Protein AF-A0A3M4ALF0-F1 (afdb_monomer_lite)

Sequence (141 aa):
MEASRPFVPIMDLRKTIPPSPLTQLIRAKLKTVLSISNQALLRENSEGVAMTMPNERTRAVIQTGKFLLELSRDSSLPERIRRDAKFLLRHYPDQFQVLLAGRIEEGSDPLLSPMGPVFSSSIENSHYSPISDAADAQSPK

Radius of gyration: 32.81 Å; chains: 1; bounding box: 67×59×110 Å

pLDDT: mean 75.48, std 19.75, range [41.0, 98.31]

Foldseek 3Di:
DDDDDDDDDDPDPPPPDPDDPVRVVVVVVVVVVVVVVVVVVVVCVVVPDPDQDQLNLLLVLQVVLVVLVVQLPDPVDDPVSNVVSVVCNVPRDHSVRLLVQQVVQQPDDCVVVVPGGNHHNDNDDPPDDPDPPPPDDDDDD

Secondary structure (DSSP, 8-state):
---PPPPPP-------PPPPHHHHHHHHHHHHHHHHHHHHHHHHTTSS-----HHHHHHHHHHHHHHHHHHHH-TTS-HHHHHHHHHHTTTSPPHHHHHHHHHHHHTS-TTT-TT--SS-S-SS-----------------

InterPro domains:
  IPR049723 BPSL0761 protein-like [NF041728] (51-105)

Organism: NCBI:txid192088

Structure (mmCIF, N/CA/C/O backbone):
data_AF-A0A3M4ALF0-F1
#
_entry.id   AF-A0A3M4ALF0-F1
#
loop_
_atom_site.group_PDB
_atom_site.id
_atom_site.type_symbol
_atom_site.label_atom_id
_atom_site.label_alt_id
_atom_site.label_comp_id
_atom_site.label_asym_id
_atom_site.label_entity_id
_atom_site.label_seq_id
_atom_site.pdbx_PDB_ins_code
_atom_site.Cartn_x
_atom_site.Cartn_y
_atom_site.Cartn_z
_atom_site.occupancy
_atom_site.B_iso_or_equiv
_atom_site.auth_seq_id
_atom_site.auth_comp_id
_atom_site.auth_asym_id
_atom_site.auth_atom_id
_atom_site.pdbx_PDB_model_num
ATOM 1 N N . MET A 1 1 ? 50.266 3.302 -91.458 1.00 42.31 1 MET A N 1
ATOM 2 C CA . MET A 1 1 ? 49.571 4.281 -90.595 1.00 42.31 1 MET A CA 1
ATOM 3 C C . MET A 1 1 ? 48.213 3.696 -90.266 1.00 42.31 1 MET A C 1
ATOM 5 O O . MET A 1 1 ? 47.286 3.810 -91.054 1.00 42.31 1 MET A O 1
ATOM 9 N N . GLU A 1 2 ? 48.153 2.955 -89.166 1.00 45.34 2 GLU A N 1
ATOM 10 C CA . GLU A 1 2 ? 46.985 2.193 -88.730 1.00 45.34 2 GLU A CA 1
ATOM 11 C C . GLU A 1 2 ? 46.333 2.975 -87.589 1.00 45.34 2 GLU A C 1
ATOM 13 O O . GLU A 1 2 ? 46.939 3.190 -86.539 1.00 45.34 2 GLU A O 1
ATOM 18 N N . ALA A 1 3 ? 45.153 3.535 -87.852 1.00 47.97 3 ALA A N 1
ATOM 19 C CA . ALA A 1 3 ? 44.448 4.387 -86.907 1.00 47.97 3 ALA A CA 1
ATOM 20 C C . ALA A 1 3 ? 43.688 3.515 -85.898 1.00 47.97 3 ALA A C 1
ATOM 22 O O . ALA A 1 3 ? 42.636 2.951 -86.204 1.00 47.97 3 ALA A O 1
ATOM 23 N N . SER A 1 4 ? 44.248 3.414 -84.693 1.00 53.44 4 SER A N 1
ATOM 24 C CA . SER A 1 4 ? 43.612 2.829 -83.512 1.00 53.44 4 SER A CA 1
ATOM 25 C C . SER A 1 4 ? 42.305 3.570 -83.195 1.00 53.44 4 SER A C 1
ATOM 27 O O . SER A 1 4 ? 42.303 4.787 -83.001 1.00 53.44 4 SER A O 1
ATOM 29 N N . ARG A 1 5 ? 41.176 2.852 -83.192 1.00 64.12 5 ARG A N 1
ATOM 30 C CA . ARG A 1 5 ? 39.854 3.399 -82.846 1.00 64.12 5 ARG A CA 1
ATOM 31 C C . ARG A 1 5 ? 39.679 3.423 -81.319 1.00 64.12 5 ARG A C 1
ATOM 33 O O . ARG A 1 5 ? 40.031 2.437 -80.674 1.00 64.12 5 ARG A O 1
ATOM 40 N N . PRO A 1 6 ? 39.106 4.486 -80.726 1.00 55.66 6 PRO A N 1
ATOM 41 C CA . PRO A 1 6 ? 38.891 4.557 -79.284 1.00 55.66 6 PRO A CA 1
ATOM 42 C C . PRO A 1 6 ? 37.701 3.701 -78.820 1.00 55.66 6 PRO A C 1
ATOM 44 O O . PRO A 1 6 ? 36.662 3.623 -79.475 1.00 55.66 6 PRO A O 1
ATOM 47 N N . PHE A 1 7 ? 37.873 3.088 -77.648 1.00 57.78 7 PHE A N 1
ATOM 48 C CA . PHE A 1 7 ? 36.856 2.384 -76.867 1.00 57.78 7 PHE A CA 1
ATOM 49 C C . PHE A 1 7 ? 35.781 3.368 -76.376 1.00 57.78 7 PHE A C 1
ATOM 51 O O . PHE A 1 7 ? 36.100 4.362 -75.725 1.00 57.78 7 PHE A O 1
ATOM 58 N N . VAL A 1 8 ? 34.511 3.096 -76.683 1.00 60.31 8 VAL A N 1
ATOM 59 C CA . VAL A 1 8 ? 33.362 3.897 -76.229 1.00 60.31 8 VAL A CA 1
ATOM 60 C C . VAL A 1 8 ? 32.777 3.230 -74.978 1.00 60.31 8 VAL A C 1
ATOM 62 O O . VAL A 1 8 ? 32.406 2.057 -75.060 1.00 60.31 8 VAL A O 1
ATOM 65 N N . PRO A 1 9 ? 32.682 3.908 -73.820 1.00 57.62 9 PRO A N 1
ATOM 66 C CA . PRO A 1 9 ? 32.090 3.309 -72.634 1.00 57.62 9 PRO A CA 1
ATOM 67 C C . PRO A 1 9 ? 30.564 3.251 -72.785 1.00 57.62 9 PRO A C 1
ATOM 69 O O . PRO A 1 9 ? 29.918 4.242 -73.130 1.00 57.62 9 PRO A O 1
ATOM 72 N N . ILE A 1 10 ? 29.984 2.081 -72.514 1.00 59.00 10 ILE A N 1
ATOM 73 C CA . ILE A 1 10 ? 28.533 1.884 -72.442 1.00 59.00 10 ILE A CA 1
ATOM 74 C C . ILE A 1 10 ? 28.022 2.687 -71.240 1.00 59.00 10 ILE A C 1
ATOM 76 O O . ILE A 1 10 ? 28.307 2.345 -70.0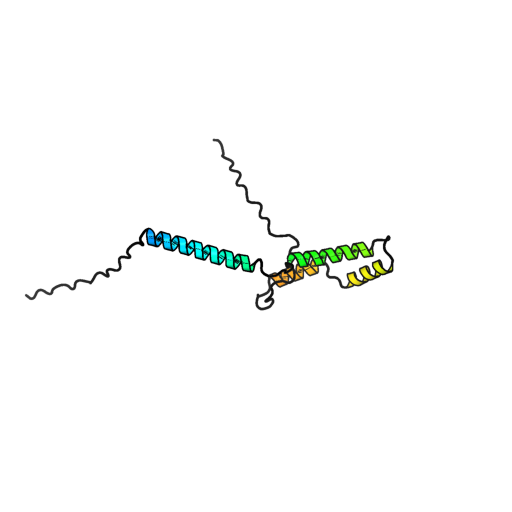94 1.00 59.00 10 ILE A O 1
ATOM 80 N N . MET A 1 11 ? 27.293 3.775 -71.494 1.00 59.69 11 MET A N 1
ATOM 81 C CA . MET A 1 11 ? 26.601 4.518 -70.442 1.00 59.69 11 MET A CA 1
ATOM 82 C C . MET A 1 11 ? 25.495 3.640 -69.843 1.00 59.69 11 MET A C 1
ATOM 84 O O . MET A 1 11 ? 24.576 3.220 -70.545 1.00 59.69 11 MET A O 1
ATOM 88 N N . ASP A 1 12 ? 25.604 3.366 -68.543 1.00 58.28 12 ASP A N 1
ATOM 89 C CA . ASP A 1 12 ? 24.628 2.631 -67.740 1.00 58.28 12 ASP A CA 1
ATOM 90 C C . ASP A 1 12 ? 23.281 3.375 -67.747 1.00 58.28 12 ASP A C 1
ATOM 92 O O . ASP A 1 12 ? 23.125 4.455 -67.171 1.00 58.28 12 ASP A O 1
ATOM 96 N N . LEU A 1 13 ? 22.295 2.815 -68.451 1.00 54.50 13 LEU A N 1
ATOM 97 C CA . LEU A 1 13 ? 20.975 3.411 -68.649 1.00 54.50 13 LEU A CA 1
ATOM 98 C C . LEU A 1 13 ? 20.049 3.168 -67.444 1.00 54.50 13 LEU A C 1
ATOM 100 O O . LEU A 1 13 ? 18.870 2.864 -67.603 1.00 54.50 13 LEU A O 1
ATOM 104 N N . ARG A 1 14 ? 20.547 3.324 -66.215 1.00 56.78 14 ARG A N 1
ATOM 105 C CA . ARG A 1 14 ? 19.710 3.339 -65.004 1.00 56.78 14 ARG A CA 1
ATOM 106 C C . ARG A 1 14 ? 19.292 4.765 -64.653 1.00 56.78 14 ARG A C 1
ATOM 108 O O . ARG A 1 14 ? 19.545 5.257 -63.559 1.00 56.78 14 ARG A O 1
ATOM 115 N N . LYS A 1 15 ? 18.602 5.436 -65.581 1.00 56.09 15 LYS A N 1
ATOM 116 C CA . LYS A 1 15 ? 17.762 6.588 -65.225 1.00 56.09 15 LYS A CA 1
ATOM 117 C C . LYS A 1 15 ? 16.487 6.048 -64.587 1.00 56.09 15 LYS A C 1
ATOM 119 O O . LYS A 1 15 ? 15.646 5.453 -65.255 1.00 56.09 15 LYS A O 1
ATOM 124 N N . THR A 1 16 ? 16.377 6.221 -63.276 1.00 62.56 16 THR A N 1
ATOM 125 C CA . THR A 1 16 ? 15.185 5.905 -62.494 1.00 62.56 16 THR A CA 1
ATOM 126 C C . THR A 1 16 ? 14.012 6.738 -63.009 1.00 62.56 16 THR A C 1
ATOM 128 O O . THR A 1 16 ? 13.975 7.959 -62.875 1.00 62.56 16 THR A O 1
ATOM 131 N N . ILE A 1 17 ? 13.054 6.074 -63.654 1.00 60.84 17 ILE A N 1
ATOM 132 C CA . ILE A 1 17 ? 11.812 6.708 -64.099 1.00 60.84 17 ILE A CA 1
ATOM 133 C C . ILE A 1 17 ? 11.049 7.145 -62.837 1.00 60.84 17 ILE A C 1
ATOM 135 O O . ILE A 1 17 ? 10.832 6.309 -61.950 1.00 60.84 17 ILE A O 1
ATOM 139 N N . PRO A 1 18 ? 10.663 8.428 -62.702 1.00 62.62 18 PRO A N 1
ATOM 140 C CA . PRO A 1 18 ? 9.927 8.887 -61.534 1.00 62.62 18 PRO A CA 1
ATOM 141 C C . PRO A 1 18 ? 8.567 8.171 -61.469 1.00 62.62 18 PRO A C 1
ATOM 143 O O . PRO A 1 18 ? 7.915 7.994 -62.501 1.00 62.62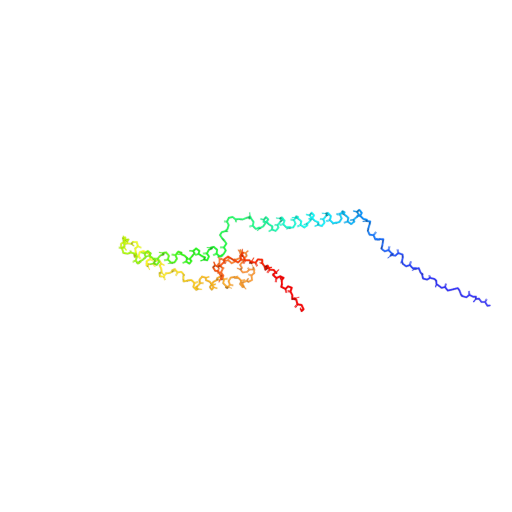 18 PRO A O 1
ATOM 146 N N . PRO A 1 19 ? 8.124 7.731 -60.278 1.00 64.75 19 PRO A N 1
ATOM 147 C CA . PRO A 1 19 ? 6.877 6.991 -60.149 1.00 64.75 19 PRO A CA 1
ATOM 148 C C . PRO A 1 19 ? 5.697 7.855 -60.601 1.00 64.75 19 PRO A C 1
ATOM 150 O O . PRO A 1 19 ? 5.602 9.024 -60.225 1.00 64.75 19 PRO A O 1
ATOM 153 N N . SER A 1 20 ? 4.789 7.261 -61.380 1.00 75.12 20 SER A N 1
ATOM 154 C CA . SER A 1 20 ? 3.595 7.946 -61.881 1.00 75.12 20 SER A CA 1
ATOM 155 C C . SER A 1 20 ? 2.722 8.488 -60.732 1.00 75.12 20 SER A C 1
ATOM 157 O O . SER A 1 20 ? 2.747 7.920 -59.630 1.00 75.12 20 SER A O 1
ATOM 159 N N . PRO A 1 21 ? 1.895 9.526 -60.967 1.00 76.31 21 PRO A N 1
ATOM 160 C CA . PRO A 1 21 ? 0.973 10.053 -59.955 1.00 76.31 21 PRO A CA 1
ATOM 161 C C . PRO A 1 21 ? 0.056 8.973 -59.360 1.00 76.31 21 PRO A C 1
ATOM 163 O O . PRO A 1 21 ? -0.205 8.954 -58.158 1.00 76.31 21 PRO A O 1
ATOM 166 N N . LEU A 1 22 ? -0.364 8.008 -60.184 1.00 70.06 22 LEU A N 1
ATOM 167 C CA . LEU A 1 22 ? -1.187 6.872 -59.768 1.00 70.06 22 LEU A CA 1
ATOM 168 C C . LEU A 1 22 ? -0.416 5.934 -58.822 1.00 70.06 22 LEU A C 1
ATOM 170 O O . LEU A 1 22 ? -0.941 5.508 -57.795 1.00 70.06 22 LEU A O 1
ATOM 174 N N . THR A 1 23 ? 0.863 5.678 -59.109 1.00 71.06 23 THR A N 1
ATOM 175 C CA . THR A 1 23 ? 1.754 4.891 -58.241 1.00 71.06 23 THR A CA 1
ATOM 176 C C . THR A 1 23 ? 2.008 5.595 -56.906 1.00 71.06 23 THR A C 1
ATOM 178 O O . THR A 1 23 ? 2.039 4.942 -55.863 1.00 71.06 23 THR A O 1
ATOM 181 N N . GLN A 1 24 ? 2.154 6.923 -56.907 1.00 73.31 24 GLN A N 1
ATOM 182 C CA . GLN A 1 24 ? 2.291 7.705 -55.677 1.00 73.31 24 GLN A CA 1
ATOM 183 C C . GLN A 1 24 ? 1.010 7.673 -54.838 1.00 73.31 24 GLN A C 1
ATOM 185 O O . GLN A 1 24 ? 1.099 7.485 -53.626 1.00 73.31 24 GLN A O 1
ATOM 190 N N . LEU A 1 25 ? -0.165 7.769 -55.468 1.00 76.88 25 LEU A N 1
ATOM 191 C CA . LEU A 1 25 ? -1.458 7.692 -54.787 1.00 76.88 25 LEU A CA 1
ATOM 192 C C . LEU A 1 25 ? -1.702 6.310 -54.172 1.00 76.88 25 LEU A C 1
ATOM 194 O O . LEU A 1 25 ? -2.115 6.219 -53.017 1.00 76.88 25 LEU A O 1
ATOM 198 N N . ILE A 1 26 ? -1.400 5.236 -54.909 1.00 74.56 26 ILE A N 1
ATOM 199 C CA . ILE A 1 26 ? -1.488 3.860 -54.400 1.00 74.56 26 ILE A CA 1
ATOM 200 C C . ILE A 1 26 ? -0.524 3.673 -53.225 1.00 74.56 26 ILE A C 1
ATOM 202 O O . ILE A 1 26 ? -0.912 3.140 -52.190 1.00 74.56 26 ILE A O 1
ATOM 206 N N . ARG A 1 27 ? 0.712 4.176 -53.332 1.00 71.00 27 ARG A N 1
ATOM 207 C CA . ARG A 1 27 ? 1.702 4.109 -52.249 1.00 71.00 27 ARG A CA 1
ATOM 208 C C . ARG A 1 27 ? 1.283 4.920 -51.025 1.00 71.00 27 ARG A C 1
ATOM 210 O O . ARG A 1 27 ? 1.495 4.460 -49.910 1.00 71.00 27 ARG A O 1
ATOM 217 N N . ALA A 1 28 ? 0.704 6.103 -51.218 1.00 72.12 28 ALA A N 1
ATOM 218 C CA . ALA A 1 28 ? 0.187 6.934 -50.137 1.00 72.12 28 ALA A CA 1
ATOM 219 C C . ALA A 1 28 ? -0.987 6.239 -49.439 1.00 72.12 28 ALA A C 1
ATOM 221 O O . ALA A 1 28 ? -0.954 6.082 -48.225 1.00 72.12 28 ALA A O 1
ATOM 222 N N . LYS A 1 29 ? -1.955 5.715 -50.203 1.00 74.62 29 LYS A N 1
ATOM 223 C CA . LYS A 1 29 ? -3.077 4.939 -49.658 1.00 74.62 29 LYS A CA 1
ATOM 224 C C . LYS A 1 29 ? -2.602 3.689 -48.915 1.00 74.62 29 LYS A C 1
ATOM 226 O O . LYS A 1 29 ? -3.070 3.454 -47.810 1.00 74.62 29 LYS A O 1
ATOM 231 N N . LEU A 1 30 ? -1.639 2.939 -49.455 1.00 72.12 30 LEU A N 1
ATOM 232 C CA . LEU A 1 30 ? -1.053 1.774 -48.779 1.00 72.12 30 LEU A CA 1
ATOM 233 C C . LEU A 1 30 ? -0.314 2.164 -47.496 1.00 72.12 30 LEU A C 1
ATOM 235 O O . LEU A 1 30 ? -0.484 1.496 -46.485 1.00 72.12 30 LEU A O 1
ATOM 239 N N . LYS A 1 31 ? 0.458 3.258 -47.495 1.00 67.56 31 LYS A N 1
ATOM 240 C CA . LYS A 1 31 ? 1.110 3.779 -46.282 1.00 67.56 31 LYS A CA 1
ATOM 241 C C . LYS A 1 31 ? 0.091 4.201 -45.227 1.00 67.56 31 LYS A C 1
ATOM 243 O O . LYS A 1 31 ? 0.291 3.897 -44.059 1.00 67.56 31 LYS A O 1
ATOM 248 N N . THR A 1 32 ? -0.998 4.857 -45.624 1.00 66.75 32 THR A N 1
ATOM 249 C CA . THR A 1 32 ? -2.082 5.238 -44.714 1.00 66.75 32 THR A CA 1
ATOM 250 C C . THR A 1 32 ? -2.792 4.008 -44.159 1.00 66.75 32 THR A C 1
ATOM 252 O O . THR A 1 32 ? -2.945 3.912 -42.952 1.00 66.75 32 THR A O 1
ATOM 255 N N . VAL A 1 33 ? -3.153 3.029 -44.992 1.00 65.88 33 VAL A N 1
ATOM 256 C CA . VAL A 1 33 ? -3.791 1.778 -44.542 1.00 65.88 33 VAL A CA 1
ATOM 257 C C . VAL A 1 33 ? -2.866 0.982 -43.616 1.00 65.88 33 VAL A C 1
ATOM 259 O O . VAL A 1 33 ? -3.314 0.492 -42.582 1.00 65.88 33 VAL A O 1
ATOM 262 N N . LEU A 1 34 ? -1.568 0.910 -43.922 1.00 62.31 34 LEU A N 1
ATOM 263 C CA . LEU A 1 34 ? -0.576 0.242 -43.076 1.00 62.31 34 LEU A CA 1
ATOM 264 C C . LEU A 1 34 ? -0.312 1.020 -41.772 1.00 62.31 34 LEU A C 1
ATOM 266 O O . LEU A 1 34 ? -0.117 0.409 -40.728 1.00 62.31 34 LEU A O 1
ATOM 270 N N . SER A 1 35 ? -0.345 2.357 -41.799 1.00 51.91 35 SER A N 1
ATOM 271 C CA . SER A 1 35 ? -0.262 3.219 -40.608 1.00 51.91 35 SER A CA 1
ATOM 272 C C . SER A 1 35 ? -1.492 3.071 -39.721 1.00 51.91 35 SER A C 1
ATOM 274 O O . SER A 1 35 ? -1.349 2.985 -38.509 1.00 51.91 35 SER A O 1
ATOM 276 N N . ILE A 1 36 ? -2.688 3.016 -40.312 1.00 59.12 36 ILE A N 1
ATOM 277 C CA . ILE A 1 36 ? -3.946 2.778 -39.598 1.00 59.12 36 ILE A CA 1
ATOM 278 C C . ILE A 1 36 ? -3.926 1.377 -38.987 1.00 59.12 36 ILE A C 1
ATOM 280 O O . ILE A 1 36 ? -4.282 1.226 -37.828 1.00 59.12 36 ILE A O 1
ATOM 284 N N . SER A 1 37 ? -3.429 0.374 -39.716 1.00 55.03 37 SER A N 1
ATOM 285 C CA . SER A 1 37 ? -3.296 -0.996 -39.204 1.00 55.03 37 SER A CA 1
ATOM 286 C C . SER A 1 37 ? -2.283 -1.086 -38.057 1.00 55.03 37 SER A C 1
ATOM 288 O O . SER A 1 37 ? -2.561 -1.738 -37.060 1.00 55.03 37 SER A O 1
ATOM 290 N N . ASN A 1 38 ? -1.143 -0.387 -38.139 1.00 52.97 38 ASN A N 1
ATOM 291 C CA . ASN A 1 38 ? -0.181 -0.319 -37.031 1.00 52.97 38 ASN A CA 1
ATOM 292 C C . ASN A 1 38 ? -0.729 0.468 -35.829 1.00 52.97 38 ASN A C 1
ATOM 294 O O . ASN A 1 38 ? -0.529 0.056 -34.693 1.00 52.97 38 ASN A O 1
ATOM 298 N N . GLN A 1 39 ? -1.446 1.575 -36.051 1.00 54.22 39 GLN A N 1
ATOM 299 C CA . GLN A 1 39 ? -2.090 2.336 -34.974 1.00 54.22 39 GLN A CA 1
ATOM 300 C C . GLN A 1 39 ? -3.233 1.553 -34.317 1.00 54.22 39 GLN A C 1
ATOM 302 O O . GLN A 1 39 ? -3.398 1.653 -33.107 1.00 54.22 39 GLN A O 1
ATOM 307 N N . ALA A 1 40 ? -3.992 0.762 -35.079 1.00 48.72 40 ALA A N 1
ATOM 308 C CA . ALA A 1 40 ? -5.029 -0.125 -34.560 1.00 48.72 40 ALA A CA 1
ATOM 309 C C . ALA A 1 40 ? -4.426 -1.306 -33.788 1.00 48.72 40 ALA A C 1
ATOM 311 O O . ALA A 1 40 ? -4.891 -1.594 -32.697 1.00 48.72 40 ALA A O 1
ATOM 312 N N . LEU A 1 41 ? -3.336 -1.914 -34.272 1.00 49.91 41 LEU A N 1
ATOM 313 C CA . LEU A 1 41 ? -2.629 -2.983 -33.558 1.00 49.91 41 LEU A CA 1
ATOM 314 C C . LEU A 1 41 ? -1.989 -2.482 -32.249 1.00 49.91 41 LEU A C 1
ATOM 316 O O . LE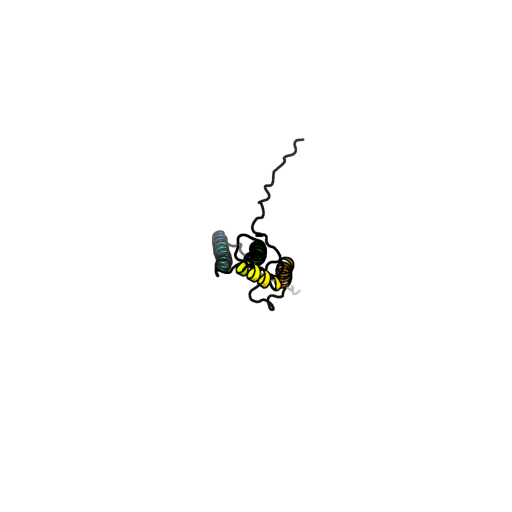U A 1 41 ? -2.008 -3.182 -31.243 1.00 49.91 41 LEU A O 1
ATOM 320 N N . LEU A 1 42 ? -1.465 -1.250 -32.227 1.00 53.28 42 LEU A N 1
ATOM 321 C CA . LEU A 1 42 ? -0.948 -0.624 -31.003 1.00 53.28 42 LEU A CA 1
ATOM 322 C C . LEU A 1 42 ? -2.060 -0.137 -30.056 1.00 53.28 42 LEU A C 1
ATOM 324 O O . LEU A 1 42 ? -1.821 -0.063 -28.855 1.00 53.28 42 LEU A O 1
ATOM 328 N N . ARG A 1 43 ? -3.262 0.173 -30.568 1.00 47.22 43 ARG A N 1
ATOM 329 C CA . ARG A 1 43 ? -4.442 0.524 -29.754 1.00 47.22 43 ARG A CA 1
ATOM 330 C C . ARG A 1 43 ? -5.161 -0.704 -29.192 1.00 47.22 43 ARG A C 1
ATOM 332 O O . ARG A 1 43 ? -5.553 -0.675 -28.031 1.00 47.22 43 ARG A O 1
ATOM 339 N N . GLU A 1 44 ? -5.281 -1.794 -29.946 1.00 43.75 44 GLU A N 1
ATOM 340 C CA . GLU A 1 44 ? -5.856 -3.046 -29.431 1.00 43.75 44 GLU A CA 1
ATOM 341 C C . GLU A 1 44 ? -4.941 -3.713 -28.397 1.00 43.75 44 GLU A C 1
ATOM 343 O O . GLU A 1 44 ? -5.428 -4.290 -27.430 1.00 43.75 44 GLU A O 1
ATOM 348 N N . ASN A 1 45 ? -3.623 -3.505 -28.490 1.00 47.09 45 ASN A N 1
ATOM 349 C CA . ASN A 1 45 ? -2.690 -3.899 -27.431 1.00 47.09 45 ASN A CA 1
ATOM 350 C C . ASN A 1 45 ? -2.784 -3.026 -26.158 1.00 47.09 45 ASN A C 1
ATOM 352 O O . ASN A 1 45 ? -2.151 -3.360 -25.160 1.00 47.09 45 ASN A O 1
ATOM 356 N N . SER A 1 46 ? -3.558 -1.931 -26.169 1.00 48.22 46 SER A N 1
ATOM 357 C CA . SER A 1 46 ? -3.840 -1.104 -24.981 1.00 48.22 46 SER A CA 1
ATOM 358 C C . SER A 1 46 ? -5.233 -1.325 -24.375 1.00 48.22 46 SER A C 1
ATOM 360 O O . SER A 1 46 ? -5.513 -0.811 -23.299 1.00 48.22 46 SER A O 1
ATOM 362 N N . GLU A 1 47 ? -6.086 -2.124 -25.021 1.00 56.50 47 GLU A N 1
ATOM 363 C CA . GLU A 1 47 ? -7.494 -2.353 -24.641 1.00 56.50 47 GLU A CA 1
ATOM 364 C C . GLU A 1 47 ? -7.773 -3.860 -24.456 1.00 56.50 47 GLU A C 1
ATOM 366 O O . GLU A 1 47 ? -8.826 -4.378 -24.818 1.00 56.50 47 GLU A O 1
ATOM 371 N N . GLY A 1 48 ? -6.782 -4.591 -23.933 1.00 53.00 48 GLY A N 1
ATOM 372 C CA . GLY A 1 48 ? -6.718 -6.048 -24.060 1.00 53.00 48 GLY A CA 1
ATOM 373 C C . GLY A 1 48 ? -6.451 -6.859 -22.795 1.00 53.00 48 GLY A C 1
ATOM 374 O O . GLY A 1 48 ? -6.120 -8.023 -22.948 1.00 53.00 48 GLY A O 1
ATOM 375 N N . VAL A 1 49 ? -6.594 -6.313 -21.580 1.00 48.50 49 VAL A N 1
ATOM 376 C CA . VAL A 1 49 ? -6.912 -7.065 -20.343 1.00 48.50 49 VAL A CA 1
ATOM 377 C C . VAL A 1 49 ? -7.571 -6.070 -19.385 1.00 48.50 49 VAL A C 1
ATOM 379 O O . VAL A 1 49 ? -7.088 -4.952 -19.249 1.00 48.50 49 VAL A O 1
ATOM 382 N N . ALA A 1 50 ? -8.624 -6.458 -18.667 1.00 52.94 50 ALA A N 1
ATOM 383 C CA . ALA A 1 50 ? -9.018 -5.778 -17.434 1.00 52.94 50 ALA A CA 1
ATOM 384 C C . ALA A 1 50 ? -7.893 -5.925 -16.384 1.00 52.94 50 ALA A C 1
ATOM 386 O O . ALA A 1 50 ? -7.965 -6.753 -15.478 1.00 52.94 50 ALA A O 1
ATOM 387 N N . MET A 1 51 ? -6.805 -5.182 -16.568 1.00 58.25 51 MET A N 1
ATOM 388 C CA . MET A 1 51 ? -5.637 -5.140 -15.705 1.00 58.25 51 MET A CA 1
ATOM 389 C C . MET A 1 51 ? -5.684 -3.816 -14.955 1.00 58.25 51 MET A C 1
ATOM 391 O O . MET A 1 51 ? -5.696 -2.755 -15.567 1.00 58.25 51 MET A O 1
ATOM 395 N N . THR A 1 52 ? -5.711 -3.883 -13.625 1.00 70.69 52 THR A N 1
ATOM 396 C CA . THR A 1 52 ? -5.434 -2.708 -12.797 1.00 70.69 52 THR A CA 1
ATOM 397 C C . THR A 1 52 ? -4.046 -2.195 -13.162 1.00 70.69 52 THR A C 1
ATOM 399 O O . THR A 1 52 ? -3.076 -2.949 -13.090 1.00 70.69 52 THR A O 1
ATOM 402 N N . MET A 1 53 ? -3.932 -0.944 -13.585 1.00 85.94 53 MET A N 1
ATOM 403 C CA . MET A 1 53 ? -2.658 -0.345 -13.968 1.00 85.94 53 MET A CA 1
ATOM 404 C C . MET A 1 53 ? -1.729 -0.238 -12.744 1.00 85.94 53 MET A C 1
ATOM 406 O O . MET A 1 53 ? -2.210 -0.146 -11.609 1.00 85.94 53 MET A O 1
ATOM 410 N N . PRO A 1 54 ? -0.393 -0.233 -12.913 1.00 90.69 54 PRO A N 1
ATOM 411 C CA . PRO A 1 54 ? 0.536 -0.149 -11.783 1.00 90.69 54 PRO A CA 1
ATOM 412 C C . PRO A 1 54 ? 0.276 1.066 -10.880 1.00 90.69 54 PRO A C 1
ATOM 414 O O . PRO A 1 54 ? 0.340 0.959 -9.657 1.00 90.69 54 PRO A O 1
ATOM 417 N N . ASN A 1 55 ? -0.104 2.208 -11.463 1.00 90.25 55 ASN A N 1
ATOM 418 C CA . ASN A 1 55 ? -0.515 3.403 -10.721 1.00 90.25 55 ASN A CA 1
ATOM 419 C C . ASN A 1 55 ? -1.842 3.213 -9.968 1.00 90.25 55 ASN A C 1
ATOM 421 O O . ASN A 1 55 ? -1.959 3.652 -8.825 1.00 90.25 55 ASN A O 1
ATOM 425 N N . GLU A 1 56 ? -2.823 2.527 -10.554 1.00 91.69 56 GLU A N 1
ATOM 426 C CA . GLU A 1 56 ? -4.087 2.187 -9.896 1.00 91.69 56 GLU A CA 1
ATOM 427 C C . GLU A 1 56 ? -3.853 1.260 -8.701 1.00 91.69 56 GLU A C 1
ATOM 429 O O . GLU A 1 56 ? -4.385 1.514 -7.619 1.00 91.69 56 GLU A O 1
ATOM 434 N N . ARG A 1 57 ? -2.992 0.244 -8.848 1.00 92.12 57 ARG A N 1
ATOM 435 C CA . ARG A 1 57 ? -2.596 -0.644 -7.744 1.00 92.12 57 ARG A CA 1
ATOM 436 C C . ARG A 1 57 ? -1.848 0.110 -6.651 1.00 92.12 57 ARG A C 1
ATOM 438 O O . ARG A 1 57 ? -2.204 -0.029 -5.482 1.00 92.12 57 ARG A O 1
ATOM 445 N N . THR A 1 58 ? -0.872 0.947 -7.012 1.00 94.81 58 THR A N 1
ATOM 446 C CA . THR A 1 58 ? -0.158 1.812 -6.057 1.00 94.81 58 THR A CA 1
ATOM 447 C C . THR A 1 58 ? -1.142 2.662 -5.254 1.00 94.81 58 THR A C 1
ATOM 449 O O . THR A 1 58 ? -1.092 2.677 -4.022 1.00 94.81 58 THR A O 1
ATOM 452 N N . ARG A 1 59 ? -2.079 3.336 -5.931 1.00 94.44 59 ARG A N 1
ATOM 453 C CA . ARG A 1 59 ? -3.099 4.171 -5.282 1.00 94.44 59 ARG A CA 1
ATOM 454 C C . ARG A 1 59 ? -4.000 3.357 -4.359 1.00 94.44 59 ARG A C 1
ATOM 456 O O . ARG A 1 59 ? -4.213 3.779 -3.225 1.00 94.44 59 ARG A O 1
ATOM 463 N N . ALA A 1 60 ? -4.489 2.205 -4.817 1.00 95.00 60 ALA A N 1
ATOM 464 C CA . ALA A 1 60 ? -5.354 1.332 -4.030 1.00 95.00 60 ALA A CA 1
ATOM 465 C C . ALA A 1 60 ? -4.664 0.880 -2.736 1.00 95.00 60 ALA A C 1
ATOM 467 O O . ALA A 1 60 ? -5.225 1.040 -1.653 1.00 95.00 60 ALA A O 1
ATOM 468 N N . VAL A 1 61 ? -3.414 0.412 -2.827 1.00 96.69 61 VAL A N 1
ATOM 469 C CA . VAL A 1 61 ? -2.648 -0.032 -1.655 1.00 96.69 61 VAL A CA 1
ATOM 470 C C . VAL A 1 61 ? -2.449 1.117 -0.667 1.00 96.69 61 VAL A C 1
ATOM 472 O O . VAL A 1 61 ? -2.748 0.962 0.517 1.00 96.69 61 VAL A O 1
ATOM 475 N N . ILE A 1 62 ? -2.020 2.293 -1.128 1.00 96.38 62 ILE A N 1
ATOM 476 C CA . ILE A 1 62 ? -1.819 3.459 -0.252 1.00 96.38 62 ILE A CA 1
ATOM 477 C C . ILE A 1 62 ? -3.133 3.884 0.417 1.00 96.38 62 ILE A C 1
ATOM 479 O O . ILE A 1 62 ? -3.164 4.174 1.615 1.00 96.38 62 ILE A O 1
ATOM 483 N N . GLN A 1 63 ? -4.229 3.917 -0.341 1.00 96.56 63 GLN A N 1
ATOM 484 C CA . GLN A 1 63 ? -5.535 4.326 0.164 1.00 96.56 63 GLN A CA 1
ATOM 485 C C . GLN A 1 63 ? -6.077 3.347 1.207 1.00 96.56 63 GLN A C 1
ATOM 487 O O . GLN A 1 63 ? -6.585 3.784 2.238 1.00 96.56 63 GLN A O 1
ATOM 492 N N . THR A 1 64 ? -5.923 2.040 0.997 1.00 97.69 64 THR A N 1
ATOM 493 C CA . THR A 1 64 ? -6.305 1.035 1.994 1.00 97.69 64 THR A CA 1
ATOM 494 C C . THR A 1 64 ? -5.522 1.213 3.296 1.00 97.69 64 THR A C 1
ATOM 496 O O . THR A 1 64 ? -6.117 1.126 4.367 1.00 97.69 64 THR A O 1
ATOM 499 N N . GLY A 1 65 ? -4.230 1.553 3.236 1.00 97.50 65 GLY A N 1
ATOM 500 C CA . GLY A 1 65 ? -3.447 1.874 4.436 1.00 97.50 65 GLY A CA 1
ATOM 501 C C . GLY A 1 65 ? -4.028 3.057 5.222 1.00 97.50 65 GLY A C 1
ATOM 502 O O . GLY A 1 65 ? -4.188 2.978 6.441 1.00 97.50 65 GLY A O 1
ATOM 503 N N . LYS A 1 66 ? -4.426 4.131 4.525 1.00 97.19 66 LYS A N 1
ATOM 504 C CA . LYS A 1 66 ? -5.094 5.295 5.139 1.00 97.19 66 LYS A CA 1
ATOM 505 C C . LYS A 1 66 ? -6.442 4.922 5.756 1.00 97.19 66 LYS A C 1
ATOM 507 O O . LYS A 1 66 ? -6.703 5.273 6.902 1.00 97.19 66 LYS A O 1
ATOM 512 N N . PHE A 1 67 ? -7.247 4.145 5.041 1.00 97.94 67 PHE A N 1
ATOM 513 C CA . PHE A 1 67 ? -8.537 3.669 5.531 1.00 97.94 67 PHE A CA 1
ATOM 514 C C . PHE A 1 67 ? -8.397 2.808 6.797 1.00 97.94 67 PHE A C 1
ATOM 516 O O . PHE A 1 67 ? -9.108 3.020 7.775 1.00 97.94 67 PHE A O 1
ATOM 523 N N . LEU A 1 68 ? -7.434 1.880 6.838 1.00 98.06 68 LEU A N 1
ATOM 524 C CA . LEU A 1 68 ? -7.157 1.084 8.040 1.00 98.06 68 LEU A CA 1
ATOM 525 C C . LEU A 1 68 ? -6.732 1.965 9.224 1.00 98.06 68 LEU A C 1
ATOM 527 O O . LEU A 1 68 ? -7.105 1.695 10.368 1.00 98.06 68 LEU A O 1
ATOM 531 N N . LEU A 1 69 ? -5.971 3.032 8.964 1.00 97.75 69 LEU A N 1
ATOM 532 C CA . LEU A 1 69 ? -5.580 3.995 9.992 1.00 97.75 69 LEU A CA 1
ATOM 533 C C . LEU A 1 69 ? -6.790 4.735 10.564 1.00 97.75 69 LEU A C 1
ATOM 535 O O . LEU A 1 69 ? -6.894 4.853 11.786 1.00 97.75 69 LEU A O 1
ATOM 539 N N . GLU A 1 70 ? -7.703 5.181 9.704 1.00 98.06 70 GLU A N 1
ATOM 540 C CA . GLU A 1 70 ? -8.971 5.804 10.095 1.00 98.06 70 GLU A CA 1
ATOM 541 C C . GLU A 1 70 ? -9.822 4.843 10.937 1.00 98.06 70 GLU A C 1
ATOM 543 O O . GLU A 1 70 ? -10.162 5.175 12.074 1.00 98.06 70 GLU A O 1
ATOM 548 N N . LEU A 1 71 ? -10.043 3.609 10.463 1.00 97.88 71 LEU A N 1
ATOM 549 C CA . LEU A 1 71 ? -10.779 2.576 11.205 1.00 97.88 71 LEU A CA 1
ATOM 550 C C . LEU A 1 71 ? -10.169 2.287 12.581 1.00 97.88 71 LEU A C 1
ATOM 552 O O . LEU A 1 71 ? -10.891 2.052 13.545 1.00 97.88 71 LEU A O 1
ATOM 556 N N . SER A 1 72 ? -8.839 2.292 12.700 1.00 97.62 72 SER A N 1
ATOM 557 C CA . SER A 1 72 ? -8.162 2.017 13.975 1.00 97.62 72 SER A CA 1
ATOM 558 C C . SER A 1 72 ? -8.383 3.107 15.038 1.00 97.62 72 SER A C 1
ATOM 560 O O . SER A 1 72 ? -8.246 2.834 16.236 1.00 97.62 72 SER A O 1
ATOM 562 N N . ARG A 1 73 ? -8.711 4.332 14.604 1.00 97.19 73 ARG A N 1
ATOM 563 C CA . ARG A 1 73 ? -8.854 5.538 15.437 1.00 97.19 73 ARG A CA 1
ATOM 564 C C . ARG A 1 73 ? -10.309 5.928 15.689 1.00 97.19 73 ARG A C 1
ATOM 566 O O . ARG A 1 73 ? -10.561 6.690 16.619 1.00 97.19 73 ARG A O 1
ATOM 573 N N . ASP A 1 74 ? -11.240 5.417 14.894 1.00 97.62 74 ASP A N 1
ATOM 574 C CA . ASP A 1 74 ? -12.661 5.726 15.010 1.00 97.62 74 ASP A CA 1
ATOM 575 C C . ASP A 1 74 ? -13.274 5.094 16.270 1.00 97.62 74 ASP A C 1
ATOM 577 O O . ASP A 1 74 ? -13.464 3.880 16.359 1.00 97.62 74 ASP A O 1
ATOM 581 N N . SER A 1 75 ? -13.588 5.928 17.264 1.00 96.12 75 SER A N 1
ATOM 582 C CA . SER A 1 75 ? -14.173 5.503 18.539 1.00 96.12 75 SER A CA 1
ATOM 583 C C . SER A 1 75 ? -15.635 5.062 18.438 1.00 96.12 75 SER A C 1
ATOM 585 O O . SER A 1 75 ? -16.129 4.460 19.391 1.00 96.12 75 SER A O 1
ATOM 587 N N . SER A 1 76 ? -16.310 5.320 17.313 1.00 97.75 76 SER A N 1
ATOM 588 C CA . SER A 1 76 ? -17.677 4.850 17.066 1.00 97.75 76 SER A CA 1
ATOM 589 C C . SER A 1 76 ? -17.736 3.363 16.695 1.00 97.75 76 SER A C 1
ATOM 591 O O . SER A 1 76 ? -18.785 2.731 16.830 1.00 97.75 76 SER A O 1
ATOM 593 N N . LEU A 1 77 ? -16.607 2.778 16.274 1.00 97.31 77 LEU A N 1
ATOM 594 C CA . LEU A 1 77 ? -16.520 1.380 15.862 1.00 97.31 77 LEU A CA 1
ATOM 595 C C . LEU A 1 77 ? -16.280 0.430 17.045 1.00 97.31 77 LEU A C 1
ATOM 597 O O . LEU A 1 77 ? -15.578 0.778 18.002 1.00 97.31 77 LEU A O 1
ATOM 601 N N . PRO A 1 78 ? -16.765 -0.827 16.961 1.00 98.25 78 PRO A N 1
ATOM 602 C CA . PRO A 1 78 ? -16.457 -1.847 17.954 1.00 98.25 78 PRO A CA 1
ATOM 603 C C . PRO A 1 78 ? -14.947 -2.046 18.138 1.00 98.25 78 PRO A C 1
ATOM 605 O O . PRO A 1 78 ? -14.190 -2.154 17.171 1.00 98.25 78 PRO A O 1
ATOM 608 N N . GLU A 1 79 ? -14.520 -2.215 19.390 1.00 97.69 79 GLU A N 1
ATOM 609 C CA . GLU A 1 79 ? -13.108 -2.380 19.770 1.00 97.69 79 GLU A CA 1
ATOM 610 C C . GLU A 1 79 ? -12.408 -3.530 19.021 1.00 97.69 79 GLU A C 1
ATOM 612 O O . GLU A 1 79 ? -11.218 -3.455 18.721 1.00 97.69 79 GLU A O 1
ATOM 617 N N . ARG A 1 80 ? -13.150 -4.590 18.668 1.00 98.06 80 ARG A N 1
ATOM 618 C CA . ARG A 1 80 ? -12.635 -5.692 17.841 1.00 98.06 80 ARG A CA 1
ATOM 619 C C . ARG A 1 80 ? -12.145 -5.194 16.477 1.00 98.06 80 ARG A C 1
ATOM 621 O O . ARG A 1 80 ? -11.021 -5.502 16.105 1.00 98.06 80 ARG A O 1
ATOM 628 N N . ILE A 1 81 ? -12.949 -4.395 15.774 1.00 97.94 81 ILE A N 1
ATOM 629 C CA . ILE A 1 81 ? -12.627 -3.885 14.432 1.00 97.94 81 ILE A CA 1
ATOM 630 C C . ILE A 1 81 ? -11.409 -2.961 14.485 1.00 97.94 81 ILE A C 1
ATOM 632 O O . ILE A 1 81 ? -10.484 -3.103 13.688 1.00 97.94 81 ILE A O 1
ATOM 636 N N . ARG A 1 82 ? -11.360 -2.067 15.478 1.00 98.31 82 ARG A N 1
ATOM 637 C CA . ARG A 1 8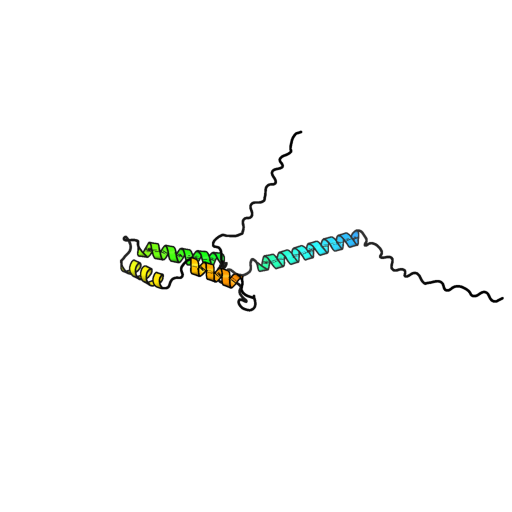2 ? -10.220 -1.165 15.683 1.00 98.31 82 ARG A CA 1
ATOM 638 C C . ARG A 1 82 ? -8.916 -1.922 15.934 1.00 98.31 82 ARG A C 1
ATOM 640 O O . ARG A 1 82 ? -7.875 -1.564 15.380 1.00 98.31 82 ARG A O 1
ATOM 647 N N . ARG A 1 83 ? -8.959 -2.972 16.766 1.00 98.06 83 ARG A N 1
ATOM 648 C CA . ARG A 1 83 ? -7.794 -3.830 17.039 1.00 98.06 83 ARG A CA 1
ATOM 649 C C . ARG A 1 83 ? -7.346 -4.600 15.808 1.00 98.06 83 ARG A C 1
ATOM 651 O O . ARG A 1 83 ? -6.143 -4.642 15.564 1.00 98.06 83 ARG A O 1
ATOM 658 N N . ASP A 1 84 ? -8.281 -5.148 15.039 1.00 98.12 84 ASP A N 1
ATOM 659 C CA . ASP A 1 84 ? -7.977 -5.867 13.800 1.00 98.12 84 ASP A CA 1
ATOM 660 C C . ASP A 1 84 ? -7.298 -4.922 12.789 1.00 98.12 84 ASP A C 1
ATOM 662 O O . ASP A 1 84 ? -6.226 -5.237 12.271 1.00 98.12 84 ASP A O 1
ATOM 666 N N . ALA A 1 85 ? -7.830 -3.708 12.600 1.00 98.06 85 ALA A N 1
ATOM 667 C CA . ALA A 1 85 ? -7.215 -2.688 11.746 1.00 98.06 85 ALA A CA 1
ATOM 668 C C . ALA A 1 85 ? -5.801 -2.303 12.224 1.00 98.06 85 ALA A C 1
ATOM 670 O O . ALA A 1 85 ? -4.853 -2.283 11.437 1.00 98.06 85 ALA A O 1
ATOM 671 N N . LYS A 1 86 ? -5.623 -2.076 13.534 1.00 97.81 86 LYS A N 1
ATOM 672 C CA . LYS A 1 86 ? -4.309 -1.788 14.134 1.00 97.81 86 LYS A CA 1
ATOM 673 C C . LYS A 1 86 ? -3.322 -2.946 13.980 1.00 97.81 86 LYS A C 1
ATOM 675 O O . LYS A 1 86 ? -2.122 -2.701 13.877 1.00 97.81 86 LYS A O 1
ATOM 680 N N . PHE A 1 87 ? -3.796 -4.189 14.005 1.00 98.06 87 PHE A N 1
ATOM 681 C CA . PHE A 1 87 ? -2.964 -5.368 13.791 1.00 98.06 87 PHE A CA 1
ATOM 682 C C . PHE A 1 87 ? -2.498 -5.460 12.334 1.00 98.06 87 PHE A C 1
ATOM 684 O O . PHE A 1 87 ? -1.300 -5.609 12.104 1.00 98.06 87 PHE A O 1
ATOM 691 N N . LEU A 1 88 ? -3.405 -5.278 11.366 1.00 97.94 88 LEU A N 1
ATOM 692 C CA . LEU A 1 88 ? -3.074 -5.272 9.935 1.00 97.94 88 LEU A CA 1
ATOM 693 C C . LEU A 1 88 ? -2.042 -4.190 9.587 1.00 97.94 88 LEU A C 1
ATOM 695 O O . LEU A 1 88 ? -1.076 -4.470 8.880 1.00 97.94 88 LEU A O 1
ATOM 699 N N . LEU A 1 89 ? -2.179 -2.989 10.157 1.00 97.31 89 LEU A N 1
ATOM 700 C CA . LEU A 1 89 ? -1.242 -1.878 9.946 1.00 97.31 89 LEU A CA 1
ATOM 701 C C . LEU A 1 89 ? 0.211 -2.185 10.341 1.00 97.31 89 LEU A C 1
ATOM 703 O O . LEU A 1 89 ? 1.112 -1.518 9.846 1.00 97.31 89 LEU A O 1
ATOM 707 N N . ARG A 1 90 ? 0.475 -3.178 11.203 1.00 96.69 90 ARG A N 1
ATOM 708 C CA . ARG A 1 90 ? 1.851 -3.533 11.613 1.00 96.69 90 ARG A CA 1
ATOM 709 C C . ARG A 1 90 ? 2.689 -4.111 10.477 1.00 96.69 90 ARG A C 1
ATOM 711 O O . ARG A 1 90 ? 3.912 -4.047 10.537 1.00 96.69 90 ARG A O 1
ATOM 718 N N . HIS A 1 91 ? 2.030 -4.707 9.488 1.00 96.06 91 HIS A N 1
ATOM 719 C CA . HIS A 1 91 ? 2.665 -5.384 8.357 1.00 96.06 91 HIS A CA 1
ATOM 720 C C . HIS A 1 91 ? 2.241 -4.790 7.014 1.00 96.06 91 HIS A C 1
ATOM 722 O O . HIS A 1 91 ? 2.659 -5.270 5.964 1.00 96.06 91 HIS A O 1
ATOM 728 N N . TYR A 1 92 ? 1.398 -3.761 7.047 1.00 97.50 92 TYR A N 1
ATOM 729 C CA . TYR A 1 92 ? 0.949 -3.077 5.853 1.00 97.50 92 TYR A CA 1
ATOM 730 C C . TYR A 1 92 ? 2.066 -2.161 5.330 1.00 97.50 92 TYR A C 1
ATOM 732 O O . TYR A 1 92 ? 2.679 -1.456 6.137 1.00 97.50 92 TYR A O 1
ATOM 740 N N . PRO A 1 93 ? 2.356 -2.153 4.016 1.00 96.94 93 PRO A N 1
ATOM 741 C CA . PRO A 1 93 ? 3.423 -1.325 3.475 1.00 96.94 93 PRO A CA 1
ATOM 742 C C . PRO A 1 93 ? 3.097 0.163 3.634 1.00 96.94 93 PRO A C 1
ATOM 744 O O . PRO A 1 93 ? 1.968 0.601 3.397 1.00 96.94 93 PRO A O 1
ATOM 747 N N . ASP A 1 94 ? 4.103 0.951 4.008 1.00 94.31 94 ASP A N 1
ATOM 748 C CA . ASP A 1 94 ? 3.989 2.410 4.002 1.00 94.31 94 ASP A CA 1
ATOM 749 C C . ASP A 1 94 ? 4.015 2.958 2.564 1.00 94.31 94 ASP A C 1
ATOM 751 O O . ASP A 1 94 ? 4.593 2.345 1.662 1.00 94.31 94 ASP A O 1
ATOM 755 N N . GLN A 1 95 ? 3.435 4.144 2.354 1.00 95.94 95 GLN A N 1
ATOM 756 C CA . GLN A 1 95 ? 3.430 4.824 1.057 1.00 95.94 95 GLN A CA 1
ATOM 757 C C . GLN A 1 95 ? 4.827 4.907 0.434 1.00 95.94 95 GLN A C 1
ATOM 759 O O . GLN A 1 95 ? 4.975 4.655 -0.762 1.00 95.94 95 GLN A O 1
ATOM 764 N N . PHE A 1 96 ? 5.851 5.225 1.226 1.00 96.50 96 PHE A N 1
ATOM 765 C CA . PHE A 1 96 ? 7.216 5.305 0.720 1.00 96.50 96 PHE A CA 1
ATOM 766 C C . PHE A 1 96 ? 7.708 3.960 0.168 1.00 96.50 96 PHE A C 1
ATOM 768 O O . PHE A 1 96 ? 8.332 3.924 -0.889 1.00 96.50 96 PHE A O 1
ATOM 775 N N . GLN A 1 97 ? 7.393 2.853 0.846 1.00 96.94 97 GLN A N 1
ATOM 776 C CA . GLN A 1 97 ? 7.817 1.514 0.429 1.00 96.94 97 GLN A CA 1
ATOM 777 C C . GLN A 1 97 ? 7.168 1.109 -0.897 1.00 96.94 97 GLN A C 1
ATOM 779 O O . GLN A 1 97 ? 7.851 0.577 -1.768 1.00 96.94 97 GLN A O 1
ATOM 784 N N . VAL A 1 98 ? 5.877 1.412 -1.076 1.00 97.25 98 VAL A N 1
ATOM 785 C CA . VAL A 1 98 ? 5.145 1.111 -2.318 1.00 97.25 98 VAL A CA 1
ATOM 786 C C . VAL A 1 98 ? 5.709 1.907 -3.499 1.00 97.25 98 VAL A C 1
ATOM 788 O O . VAL A 1 98 ? 5.951 1.343 -4.563 1.00 97.25 98 VAL A O 1
ATOM 791 N N . LEU A 1 99 ? 5.971 3.206 -3.315 1.00 96.12 99 LEU A N 1
ATOM 792 C CA . LEU A 1 99 ? 6.535 4.055 -4.374 1.00 96.12 99 LEU A CA 1
ATOM 793 C C . LEU A 1 99 ? 7.978 3.674 -4.714 1.00 96.12 99 LEU A C 1
ATOM 795 O O . LEU A 1 99 ? 8.369 3.695 -5.881 1.00 96.12 99 LEU A O 1
ATOM 799 N N . LEU A 1 100 ? 8.770 3.306 -3.704 1.00 96.12 100 LEU A N 1
ATOM 800 C CA . LEU A 1 100 ? 10.133 2.830 -3.909 1.00 96.12 100 LEU A CA 1
ATOM 801 C C . LEU A 1 100 ? 10.154 1.510 -4.686 1.00 96.12 100 LEU A C 1
ATOM 803 O O . LEU A 1 100 ? 10.955 1.379 -5.608 1.00 96.12 100 LEU A O 1
ATOM 807 N N . ALA A 1 101 ? 9.266 0.569 -4.350 1.00 95.19 101 ALA A N 1
ATOM 808 C CA . ALA A 1 101 ? 9.112 -0.677 -5.096 1.00 95.19 101 ALA A CA 1
ATOM 809 C C . ALA A 1 101 ? 8.779 -0.397 -6.567 1.00 95.19 101 ALA A C 1
ATOM 811 O O . ALA A 1 101 ? 9.484 -0.882 -7.448 1.00 95.19 101 ALA A O 1
ATOM 812 N N . GLY A 1 102 ? 7.809 0.486 -6.833 1.00 94.12 102 GLY A N 1
ATOM 813 C CA . GLY A 1 102 ? 7.472 0.875 -8.203 1.00 94.12 102 GLY A CA 1
ATOM 814 C C . GLY A 1 102 ? 8.648 1.489 -8.965 1.00 94.12 102 GLY A C 1
ATOM 815 O O . GLY A 1 102 ? 8.922 1.105 -10.096 1.00 94.12 102 GLY A O 1
ATOM 816 N N . ARG A 1 103 ? 9.432 2.362 -8.321 1.00 94.25 103 ARG A N 1
ATOM 817 C CA . ARG A 1 103 ? 10.637 2.952 -8.933 1.00 94.25 103 ARG A CA 1
ATOM 818 C C . ARG A 1 103 ? 11.704 1.912 -9.290 1.00 94.25 103 ARG A C 1
ATOM 820 O O . ARG A 1 103 ? 12.393 2.070 -10.295 1.00 94.25 103 ARG A O 1
ATOM 827 N N . ILE A 1 104 ? 11.882 0.892 -8.453 1.00 93.62 104 ILE A N 1
ATOM 828 C CA . ILE A 1 104 ? 12.837 -0.197 -8.708 1.00 93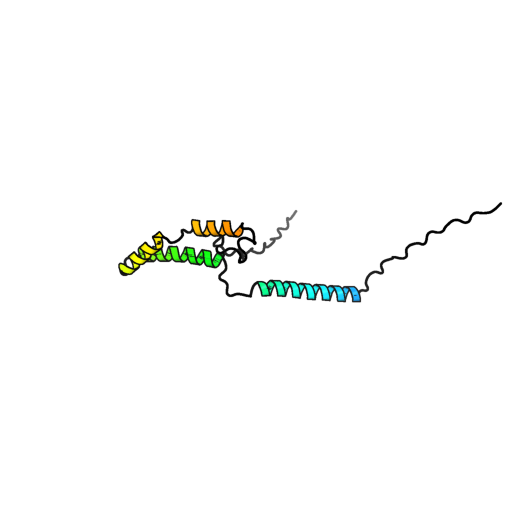.62 104 ILE A CA 1
ATOM 829 C C . ILE A 1 104 ? 12.351 -1.054 -9.883 1.00 93.62 104 ILE A C 1
ATOM 831 O O . ILE A 1 104 ? 13.132 -1.384 -10.776 1.00 93.62 104 ILE A O 1
ATOM 835 N N . GLU A 1 105 ? 11.061 -1.383 -9.910 1.00 92.31 105 GLU A N 1
ATOM 836 C CA . GLU A 1 105 ? 10.452 -2.215 -10.950 1.00 92.31 105 GLU A CA 1
ATOM 837 C C . GLU A 1 105 ? 10.435 -1.520 -12.319 1.00 92.31 105 GLU A C 1
ATOM 839 O O . GLU A 1 105 ? 10.752 -2.147 -13.325 1.00 92.31 105 GLU A O 1
ATOM 844 N N . GLU A 1 106 ? 10.147 -0.217 -12.364 1.00 89.69 106 GLU A N 1
ATOM 845 C CA . GLU A 1 106 ? 10.199 0.602 -13.586 1.00 89.69 106 GLU A CA 1
ATOM 846 C C . GLU A 1 106 ? 11.606 0.669 -14.203 1.00 89.69 106 GLU A C 1
ATOM 848 O O . GLU A 1 106 ? 11.744 0.796 -15.418 1.00 89.69 106 GLU A O 1
ATOM 853 N N . GLY A 1 107 ? 12.653 0.586 -13.375 1.00 85.31 107 GLY A N 1
ATOM 854 C CA . GLY A 1 107 ? 14.049 0.553 -13.819 1.00 85.31 107 GLY A CA 1
ATOM 855 C C . GLY A 1 107 ? 14.591 -0.850 -14.107 1.00 85.31 107 GLY A C 1
ATOM 856 O O . GLY A 1 107 ? 15.767 -0.977 -14.451 1.00 85.31 107 GLY A O 1
ATOM 857 N N . SER A 1 108 ? 13.783 -1.897 -13.925 1.00 84.69 108 SER A N 1
ATOM 858 C CA . SER A 1 108 ? 14.219 -3.286 -14.083 1.00 84.69 108 SER A CA 1
ATOM 859 C C . SER A 1 108 ? 14.239 -3.713 -15.552 1.00 84.69 108 SER A C 1
ATOM 861 O O . SER A 1 108 ? 13.402 -3.300 -16.352 1.00 84.69 108 SER A O 1
ATOM 863 N N . ASP A 1 109 ? 15.198 -4.573 -15.906 1.00 81.44 109 ASP A N 1
ATOM 864 C CA . ASP A 1 109 ? 15.270 -5.181 -17.237 1.00 81.44 109 ASP A CA 1
ATOM 865 C C . AS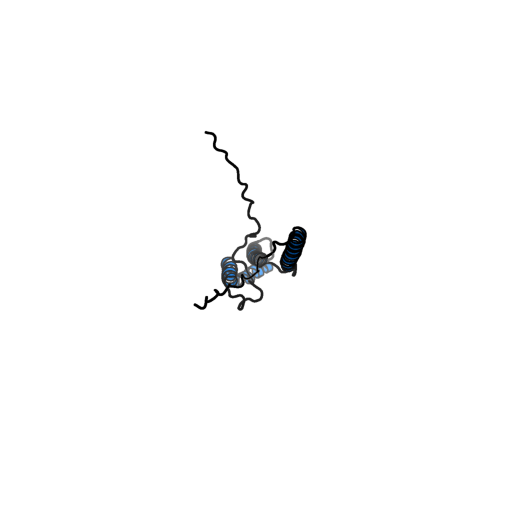P A 1 109 ? 13.961 -5.952 -17.531 1.00 81.44 109 ASP A C 1
ATOM 867 O O . ASP A 1 109 ? 13.501 -6.705 -16.664 1.00 81.44 109 ASP A O 1
ATOM 871 N N . PRO A 1 110 ? 13.356 -5.818 -18.727 1.00 77.00 110 PRO A N 1
ATOM 872 C CA . PRO A 1 110 ? 12.180 -6.594 -19.132 1.00 77.00 110 PRO A CA 1
ATOM 873 C C . PRO A 1 110 ? 12.314 -8.118 -18.961 1.00 77.00 110 PRO A C 1
ATOM 875 O O . PRO A 1 110 ? 11.305 -8.807 -18.822 1.00 77.00 110 PRO A O 1
ATOM 878 N N . LEU A 1 111 ? 13.537 -8.660 -18.933 1.00 79.38 111 LEU A N 1
ATOM 879 C CA . LEU A 1 111 ? 13.801 -10.069 -18.623 1.00 79.38 111 LEU A CA 1
ATOM 880 C C . LEU A 1 111 ? 13.519 -10.437 -17.156 1.00 79.38 111 LEU A C 1
ATOM 882 O O . LEU A 1 111 ? 13.221 -11.595 -16.867 1.00 79.38 111 LEU A O 1
ATOM 886 N N . LEU A 1 112 ? 13.613 -9.475 -16.234 1.00 77.69 112 LEU A N 1
ATOM 887 C CA . LEU A 1 112 ? 13.371 -9.658 -14.797 1.00 77.69 112 LEU A CA 1
ATOM 888 C C . LEU A 1 112 ? 11.900 -9.449 -14.421 1.00 77.69 112 LEU A C 1
ATOM 890 O O . LEU A 1 112 ? 11.414 -10.095 -13.495 1.00 77.69 112 LEU A O 1
ATOM 894 N N . SER A 1 113 ? 11.185 -8.611 -15.177 1.00 75.81 113 SER A N 1
ATOM 895 C CA . SER A 1 113 ? 9.751 -8.355 -14.996 1.00 75.81 113 SER A CA 1
ATOM 896 C C . SER A 1 113 ? 8.999 -8.487 -16.326 1.00 75.81 113 SER A C 1
ATOM 898 O O . SER A 1 113 ? 8.577 -7.478 -16.896 1.00 75.81 113 SER A O 1
ATOM 900 N N . PRO A 1 114 ? 8.766 -9.722 -16.821 1.00 77.06 114 PRO A N 1
ATOM 901 C CA . PRO A 1 114 ? 8.116 -9.955 -18.118 1.00 77.06 114 PRO A CA 1
ATOM 902 C C . PRO A 1 114 ? 6.689 -9.400 -18.209 1.00 77.06 114 PRO A C 1
ATOM 904 O O . PRO A 1 114 ? 6.165 -9.205 -19.300 1.00 77.06 114 PRO A O 1
ATOM 907 N N . MET A 1 115 ? 6.055 -9.171 -17.056 1.00 81.44 115 MET A N 1
ATOM 908 C CA . MET A 1 115 ? 4.691 -8.649 -16.932 1.00 81.44 115 MET A CA 1
ATOM 909 C C . MET A 1 115 ? 4.656 -7.140 -16.636 1.00 81.44 115 MET A C 1
ATOM 911 O O . MET A 1 115 ? 3.587 -6.592 -16.375 1.00 81.44 115 MET A O 1
ATOM 915 N N . GLY A 1 116 ? 5.810 -6.467 -16.673 1.00 85.06 116 GLY A N 1
ATOM 916 C CA . GLY A 1 116 ? 5.949 -5.065 -16.291 1.00 85.06 116 GLY A CA 1
ATOM 917 C C . GLY A 1 116 ? 5.929 -4.843 -14.772 1.00 85.06 116 GLY A C 1
ATOM 918 O O . GLY A 1 116 ? 5.930 -5.805 -13.997 1.00 85.06 116 GLY A O 1
ATOM 919 N N . PRO A 1 117 ? 5.943 -3.575 -14.330 1.00 89.75 117 PRO A N 1
ATOM 920 C CA . PRO A 1 117 ? 5.972 -3.242 -12.914 1.00 89.75 117 PRO A CA 1
ATOM 921 C C . PRO A 1 117 ? 4.637 -3.564 -12.228 1.00 89.75 117 PRO A C 1
ATOM 923 O O . PRO A 1 117 ? 3.552 -3.368 -12.780 1.00 89.75 117 PRO A O 1
ATOM 926 N N . VAL A 1 118 ? 4.706 -4.039 -10.988 1.00 91.62 118 VAL A N 1
ATOM 927 C CA . VAL A 1 118 ? 3.557 -4.233 -10.099 1.00 91.62 118 VAL A CA 1
ATOM 928 C C . VAL A 1 118 ? 3.081 -2.881 -9.571 1.00 91.62 118 VAL A C 1
ATOM 930 O O . VAL A 1 118 ? 1.877 -2.614 -9.602 1.00 91.62 118 VAL A O 1
ATOM 933 N N . PHE A 1 119 ? 3.998 -2.012 -9.159 1.00 93.62 119 PHE A N 1
ATOM 934 C CA . PHE A 1 119 ? 3.705 -0.678 -8.644 1.00 93.62 119 PHE A CA 1
ATOM 935 C C . PHE A 1 119 ? 4.262 0.422 -9.548 1.00 93.62 119 PHE A C 1
ATOM 937 O O . PHE A 1 119 ? 5.238 0.244 -10.260 1.00 93.62 119 PHE A O 1
ATOM 944 N N . SER A 1 120 ? 3.635 1.591 -9.500 1.00 92.69 120 SER A N 1
ATOM 945 C CA . SER A 1 120 ? 4.148 2.833 -10.085 1.00 92.69 120 SER A CA 1
ATOM 946 C C . SER A 1 120 ? 4.931 3.644 -9.053 1.00 92.69 120 SER A C 1
ATOM 948 O O . SER A 1 120 ? 4.549 3.686 -7.877 1.00 92.69 120 SER A O 1
ATOM 950 N N . SER A 1 121 ? 5.971 4.349 -9.502 1.00 93.94 121 SER A N 1
ATOM 951 C CA . SER A 1 121 ? 6.708 5.340 -8.706 1.00 93.94 121 SER A CA 1
ATOM 952 C C . SER A 1 121 ? 5.921 6.635 -8.456 1.00 93.94 121 SER A C 1
ATOM 954 O O . SER A 1 121 ? 6.320 7.450 -7.621 1.00 93.94 121 SER A O 1
ATOM 956 N N . SER A 1 122 ? 4.784 6.813 -9.139 1.00 88.62 122 SER A N 1
ATOM 957 C CA . SER A 1 122 ? 3.867 7.946 -8.986 1.00 88.62 122 SER A CA 1
ATOM 958 C C . SER A 1 122 ? 2.420 7.511 -8.730 1.00 88.62 122 SER A C 1
ATOM 960 O O . SER A 1 122 ? 1.943 6.502 -9.258 1.00 88.62 122 SER A O 1
ATOM 962 N N . ILE A 1 123 ? 1.707 8.318 -7.941 1.00 83.12 123 ILE A N 1
ATOM 963 C CA . ILE A 1 123 ? 0.255 8.215 -7.716 1.00 83.12 123 ILE A CA 1
ATOM 964 C C . ILE A 1 123 ? -0.567 9.068 -8.692 1.00 83.12 123 ILE A C 1
ATOM 966 O O . ILE A 1 123 ? -1.795 8.999 -8.665 1.00 83.12 123 ILE A O 1
ATOM 970 N N . GLU A 1 124 ? 0.076 9.890 -9.522 1.00 79.12 124 GLU A N 1
ATOM 971 C CA . GLU A 1 124 ? -0.601 10.749 -10.494 1.00 79.12 124 GLU A CA 1
ATOM 972 C C . GLU A 1 124 ? -0.857 10.002 -11.808 1.00 79.12 124 GLU A C 1
ATOM 974 O O . GLU A 1 124 ? -0.028 9.224 -12.283 1.00 79.12 124 GLU A O 1
ATOM 979 N N . ASN A 1 125 ? -2.016 10.248 -12.423 1.00 62.28 125 ASN A N 1
ATOM 980 C CA . ASN A 1 125 ? -2.270 9.823 -13.796 1.00 62.28 125 ASN A CA 1
ATOM 981 C C . ASN A 1 125 ? -1.482 10.751 -14.728 1.00 62.28 125 ASN A C 1
ATOM 983 O O . ASN A 1 125 ? -1.894 11.882 -14.967 1.00 62.28 125 ASN A O 1
ATOM 987 N N . SER A 1 126 ? -0.388 10.269 -15.309 1.00 55.88 126 SER A N 1
ATOM 988 C CA . SER A 1 126 ? 0.419 10.991 -16.304 1.00 55.88 126 SER A CA 1
ATOM 989 C C . SER A 1 126 ? -0.268 11.144 -17.680 1.00 55.88 126 SER A C 1
ATOM 991 O O . SER A 1 126 ? 0.394 11.293 -18.703 1.00 55.88 126 SER A O 1
ATOM 993 N N . HIS A 1 127 ? -1.606 11.170 -17.727 1.00 53.84 127 HIS A N 1
ATOM 994 C CA . HIS A 1 127 ? -2.414 11.358 -18.940 1.00 53.84 127 HIS A CA 1
ATOM 995 C C . HIS A 1 127 ? -3.111 12.724 -18.986 1.00 53.84 127 HIS A C 1
ATOM 997 O O . HIS A 1 127 ? -4.277 12.827 -19.361 1.00 53.84 127 HIS A O 1
ATOM 1003 N N . TYR A 1 128 ? -2.401 13.789 -18.621 1.00 44.91 128 TYR A N 1
ATOM 1004 C CA . TYR A 1 128 ? -2.819 15.140 -18.980 1.00 44.91 128 TYR A CA 1
ATOM 1005 C C . TYR A 1 128 ? -1.588 16.012 -19.215 1.00 44.91 128 TYR A C 1
ATOM 1007 O O . TYR A 1 128 ? -1.025 16.589 -18.291 1.00 44.91 128 TYR A O 1
ATOM 1015 N N . SER A 1 129 ? -1.154 16.102 -20.471 1.00 42.12 129 SER A N 1
ATOM 1016 C CA . SER A 1 129 ? -0.443 17.294 -20.924 1.00 42.12 129 SER A CA 1
ATOM 1017 C C . SER A 1 129 ? -1.519 18.321 -21.270 1.00 42.12 129 SER A C 1
ATOM 1019 O O . SER A 1 129 ? -2.284 18.068 -22.205 1.00 42.12 129 SER A O 1
ATOM 1021 N N . PRO A 1 130 ? -1.628 19.456 -20.557 1.00 45.50 130 PRO A N 1
ATOM 1022 C CA . PRO A 1 130 ? -2.373 20.584 -21.082 1.00 45.50 130 PRO A CA 1
ATOM 1023 C C . PRO A 1 130 ? -1.720 20.940 -22.414 1.00 45.50 130 PRO A C 1
ATOM 1025 O O . PRO A 1 130 ? -0.513 21.195 -22.470 1.00 45.50 130 PRO A O 1
ATOM 1028 N N . ILE A 1 131 ? -2.505 20.882 -23.486 1.00 44.97 131 ILE A N 1
ATOM 1029 C CA . ILE A 1 131 ? -2.139 21.445 -24.779 1.00 44.97 131 ILE A CA 1
ATOM 1030 C C . ILE A 1 131 ? -1.603 22.845 -24.495 1.00 44.97 131 ILE A C 1
ATOM 1032 O O . ILE A 1 131 ? -2.280 23.670 -23.884 1.00 44.97 131 ILE A O 1
ATOM 1036 N N . SER A 1 132 ? -0.339 23.063 -24.843 1.00 47.16 132 SER A N 1
ATOM 1037 C CA . SER A 1 132 ? 0.280 24.374 -24.792 1.00 47.16 132 SER A CA 1
ATOM 1038 C C . SER A 1 132 ? -0.449 25.242 -25.807 1.00 47.16 132 SER A C 1
ATOM 1040 O O . SER A 1 132 ? -0.131 25.200 -26.994 1.00 47.16 132 SER A O 1
ATOM 1042 N N . ASP A 1 133 ? -1.456 25.984 -25.354 1.00 41.00 133 ASP A N 1
ATOM 1043 C CA . ASP A 1 133 ? -2.009 27.076 -26.137 1.00 41.00 133 ASP A CA 1
ATOM 1044 C C . ASP A 1 133 ? -0.888 28.098 -26.312 1.00 41.00 133 ASP A C 1
ATOM 1046 O O . ASP A 1 133 ? -0.494 28.823 -25.395 1.00 41.00 133 ASP A O 1
ATOM 1050 N N . ALA A 1 134 ? -0.319 28.083 -27.514 1.00 50.66 134 ALA A N 1
ATOM 1051 C CA . ALA A 1 134 ? 0.531 29.127 -28.036 1.00 50.66 134 ALA A CA 1
ATOM 1052 C C . ALA A 1 134 ? -0.306 30.411 -28.112 1.00 50.66 134 ALA A C 1
ATOM 1054 O O . ALA A 1 134 ? -0.957 30.691 -29.117 1.00 50.66 134 ALA A O 1
ATOM 1055 N N . ALA A 1 135 ? -0.311 31.179 -27.023 1.00 50.59 135 ALA A N 1
ATOM 1056 C CA . ALA A 1 135 ? -0.774 32.554 -27.034 1.00 50.59 135 ALA A CA 1
ATOM 1057 C C . ALA A 1 135 ? 0.285 33.404 -27.742 1.00 50.59 135 ALA A C 1
ATOM 1059 O O . ALA A 1 135 ? 1.238 33.910 -27.150 1.00 50.59 135 ALA A O 1
ATOM 1060 N N . ASP A 1 136 ? 0.097 33.471 -29.052 1.00 52.41 136 ASP A N 1
ATOM 1061 C CA . ASP A 1 136 ? 0.518 34.530 -29.950 1.00 52.41 136 ASP A CA 1
ATOM 1062 C C . ASP A 1 136 ? 0.400 35.903 -29.258 1.00 52.41 136 ASP A C 1
ATOM 1064 O O . ASP A 1 136 ? -0.694 36.419 -29.025 1.00 52.41 136 ASP A O 1
ATOM 1068 N N . ALA A 1 137 ? 1.539 36.479 -28.876 1.00 48.91 137 ALA A N 1
ATOM 1069 C CA . ALA A 1 137 ? 1.639 37.871 -28.463 1.00 48.91 137 ALA A CA 1
ATOM 1070 C C . ALA A 1 137 ? 2.469 38.610 -29.511 1.00 48.91 137 ALA A C 1
ATOM 1072 O O . ALA A 1 137 ? 3.676 38.818 -29.377 1.00 48.91 137 ALA A O 1
ATOM 1073 N N . GLN A 1 138 ? 1.770 38.980 -30.580 1.00 49.59 138 GLN A N 1
ATOM 1074 C CA . GLN A 1 138 ? 2.158 39.987 -31.553 1.00 49.59 138 GLN A CA 1
ATOM 1075 C C . GLN A 1 138 ? 2.688 41.241 -30.831 1.00 49.59 138 GLN A C 1
ATOM 1077 O O . GLN A 1 138 ? 1.947 41.954 -30.153 1.00 49.59 138 GLN A O 1
ATOM 1082 N N . SER A 1 139 ? 3.977 41.527 -31.000 1.00 43.22 139 SER A N 1
ATOM 1083 C CA . SER A 1 139 ? 4.596 42.793 -30.601 1.00 43.22 139 SER A CA 1
ATOM 1084 C C . SER A 1 139 ? 4.128 43.906 -31.550 1.00 43.22 139 SER A C 1
ATOM 1086 O O . SER A 1 139 ? 4.299 43.747 -32.764 1.00 43.22 139 SER A O 1
ATOM 1088 N N . PRO A 1 140 ? 3.596 45.049 -31.080 1.00 58.53 140 PRO A N 1
ATOM 1089 C CA . PRO A 1 140 ? 3.556 46.243 -31.903 1.00 58.53 140 PRO A CA 1
ATOM 1090 C C . PRO A 1 140 ? 4.894 46.990 -31.807 1.00 58.53 140 PRO A C 1
ATOM 1092 O O . PRO A 1 140 ? 5.587 46.933 -30.789 1.00 58.53 140 PRO A O 1
ATOM 1095 N N . LYS A 1 141 ? 5.257 47.617 -32.926 1.00 47.28 141 LYS A N 1
ATOM 1096 C CA . LYS A 1 141 ? 6.382 48.546 -33.092 1.00 47.28 141 LYS A CA 1
ATOM 1097 C C . LYS A 1 141 ? 6.128 49.873 -32.390 1.00 47.28 141 LYS A C 1
ATOM 1099 O O . LYS A 1 141 ? 4.945 50.275 -32.348 1.00 47.28 141 LYS A O 1
#